Protein AF-A0ABD1RPW3-F1 (afdb_monomer_lite)

InterPro domains:
  IPR036514 SGNH hydrolase superfamily [G3DSA:3.40.50.1110] (6-110)

Radius of gyration: 16.68 Å; chains: 1; bounding box: 36×50×47 Å

Organism: NCBI:txid126358

Foldseek 3Di:
DADFDPPDCPQQAPLNCCPPNVGRDSDPDSHDDPVCVVCVVVVAHDADALPDPPDDQVSHHDLHHPLAEQDAQVVCVVVVHHRDRDRCHPVNSVVSVVVVCVVVVVPPPPDDD

Sequence (113 aa):
MIKFEETSLEFKRLPYGETFFKNATGRCSNGLLMIDFIALSAGLPLLKPYKEAGANFTPGVNFAVAGSTALPVQTLAAMNIASSVTTSSLDVQLDWMHSHFNSTCQIQKGWIK

Secondary structure (DSSP, 8-state):
-PBPPTT--STTSTTTTTTTTSS--S-SSSS--HHHHHHHHTTPPPPEETT-TT---TT-EE--BTT--SS-HHHHHHTT----S-S--HHHHHHHHHHHHHHHGGGGSS---

pLDDT: mean 85.5, std 14.89, range [43.84, 97.44]

Structure (mmCIF, N/CA/C/O backbone):
data_AF-A0ABD1RPW3-F1
#
_entry.id   AF-A0ABD1RPW3-F1
#
loop_
_atom_site.group_PDB
_atom_site.id
_atom_site.type_symbol
_atom_site.label_atom_id
_atom_site.label_alt_id
_atom_site.label_comp_id
_atom_site.label_asym_id
_atom_site.label_entity_id
_atom_site.label_seq_id
_atom_site.pdbx_PDB_ins_code
_atom_site.Cartn_x
_atom_site.Cartn_y
_atom_site.Cartn_z
_atom_site.occupancy
_atom_site.B_iso_or_equiv
_atom_site.auth_seq_id
_atom_site.auth_comp_id
_atom_site.auth_asym_id
_atom_site.auth_atom_id
_atom_site.pdbx_PDB_model_num
ATOM 1 N N . MET A 1 1 ? -3.004 4.397 4.520 1.00 53.06 1 MET A N 1
ATOM 2 C CA . MET A 1 1 ? -2.322 5.365 3.621 1.00 53.06 1 MET A CA 1
ATOM 3 C C . MET A 1 1 ? -1.456 4.551 2.653 1.00 53.06 1 MET A C 1
ATOM 5 O O . MET A 1 1 ? -1.005 3.482 3.029 1.00 53.06 1 MET A O 1
ATOM 9 N N . ILE A 1 2 ? -1.302 4.984 1.404 1.00 59.41 2 ILE A N 1
ATOM 10 C CA . ILE A 1 2 ? -0.263 4.477 0.488 1.00 59.41 2 ILE A CA 1
ATOM 11 C C . ILE A 1 2 ? 0.975 5.303 0.827 1.00 59.41 2 ILE A C 1
ATOM 13 O O . ILE A 1 2 ? 0.865 6.531 0.846 1.00 59.41 2 ILE A O 1
ATOM 17 N N . LYS A 1 3 ? 2.103 4.691 1.205 1.00 56.53 3 LYS A N 1
ATOM 18 C CA . LYS A 1 3 ? 3.288 5.498 1.545 1.00 56.53 3 LYS A CA 1
ATOM 19 C C . LYS A 1 3 ? 3.956 5.941 0.251 1.00 56.53 3 LYS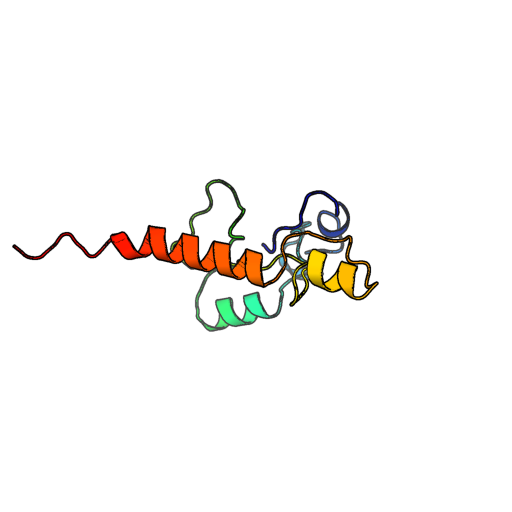 A C 1
ATOM 21 O O . LYS A 1 3 ? 4.097 5.145 -0.663 1.00 56.53 3 LYS A O 1
ATOM 26 N N . PHE A 1 4 ? 4.373 7.196 0.199 1.00 58.31 4 PHE A N 1
ATOM 27 C CA . PHE A 1 4 ? 5.239 7.721 -0.848 1.00 58.31 4 PHE A CA 1
ATOM 28 C C . PHE A 1 4 ? 6.650 7.757 -0.288 1.00 58.31 4 PHE A C 1
ATOM 30 O O . PHE A 1 4 ? 6.848 8.119 0.877 1.00 58.31 4 PHE A O 1
ATOM 37 N N . GLU A 1 5 ? 7.624 7.365 -1.098 1.00 50.41 5 GLU A N 1
ATOM 38 C CA . GLU A 1 5 ? 9.018 7.695 -0.817 1.00 50.41 5 GLU A CA 1
ATOM 39 C C . GLU A 1 5 ? 9.164 9.230 -0.851 1.00 50.41 5 GLU A C 1
ATOM 41 O O . GLU A 1 5 ? 8.371 9.907 -1.507 1.00 50.41 5 GLU A O 1
ATOM 46 N N . GLU A 1 6 ? 10.091 9.788 -0.067 1.00 49.44 6 GLU A N 1
ATOM 47 C CA . GLU A 1 6 ? 10.117 11.190 0.402 1.00 49.44 6 GLU A CA 1
ATOM 48 C C . GLU A 1 6 ? 10.018 12.316 -0.655 1.00 49.44 6 GLU A C 1
ATOM 50 O O . GLU A 1 6 ? 9.880 13.484 -0.297 1.00 49.44 6 GLU A O 1
ATOM 55 N N . THR A 1 7 ? 10.013 12.007 -1.945 1.00 44.72 7 THR A N 1
ATOM 56 C CA . THR A 1 7 ? 10.083 12.953 -3.063 1.00 44.72 7 THR A CA 1
ATOM 57 C C . THR A 1 7 ? 8.751 13.554 -3.532 1.00 44.72 7 THR A C 1
ATOM 59 O O . THR A 1 7 ? 8.776 14.419 -4.403 1.00 44.72 7 THR A O 1
ATOM 62 N N . SER A 1 8 ? 7.586 13.206 -2.969 1.00 58.41 8 SER A N 1
ATOM 63 C CA . SER A 1 8 ? 6.300 13.807 -3.398 1.00 58.41 8 SER A CA 1
ATOM 64 C C . SER A 1 8 ? 5.572 14.584 -2.293 1.00 58.41 8 SER A C 1
ATOM 66 O O . SER A 1 8 ? 4.587 14.153 -1.695 1.00 58.41 8 SER A O 1
ATOM 68 N N . LEU A 1 9 ? 6.028 15.821 -2.070 1.00 61.44 9 LEU A N 1
ATOM 69 C CA . LEU A 1 9 ? 5.313 16.851 -1.297 1.00 61.44 9 LEU A CA 1
ATOM 70 C C . LEU A 1 9 ? 3.920 17.190 -1.867 1.00 61.44 9 LEU A C 1
ATOM 72 O O . LEU A 1 9 ? 3.116 17.817 -1.180 1.00 61.44 9 LEU A O 1
ATOM 76 N N . GLU A 1 10 ? 3.619 16.807 -3.111 1.00 68.50 10 GLU A N 1
ATOM 77 C CA . GLU A 1 10 ? 2.324 17.078 -3.743 1.00 68.50 10 GLU A CA 1
ATOM 78 C C . GLU A 1 10 ? 1.156 16.411 -3.024 1.00 68.50 10 GLU A C 1
ATOM 80 O O . GLU A 1 10 ? 0.224 17.104 -2.627 1.00 68.50 10 GLU A O 1
ATOM 85 N N . PHE A 1 11 ? 1.227 15.104 -2.764 1.00 74.44 11 PHE A N 1
ATOM 86 C CA . PHE A 1 11 ? 0.109 14.371 -2.155 1.00 74.44 11 PHE A CA 1
ATOM 87 C C . PHE A 1 11 ? -0.103 14.706 -0.672 1.00 74.44 11 PHE A C 1
ATOM 89 O 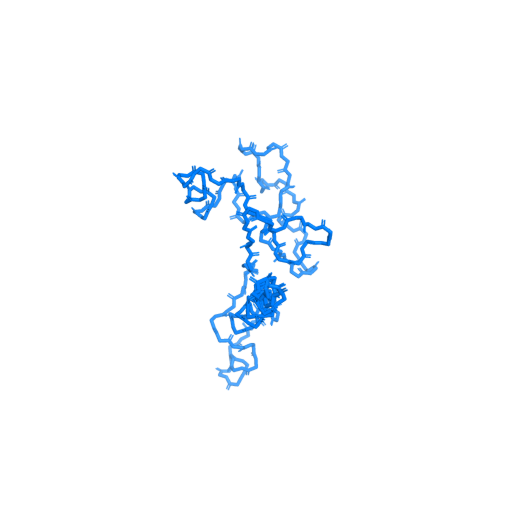O . PHE A 1 11 ? -1.129 14.371 -0.080 1.00 74.44 11 PHE A O 1
ATOM 96 N N . LYS A 1 12 ? 0.856 15.417 -0.066 1.00 82.75 12 LYS A N 1
ATOM 97 C CA . LYS A 1 12 ? 0.766 15.984 1.286 1.00 82.75 12 LYS A CA 1
ATOM 98 C C . LYS A 1 12 ? 0.094 17.362 1.318 1.00 82.75 12 LYS A C 1
ATOM 100 O O . LYS A 1 12 ? 0.111 18.016 2.358 1.00 82.75 12 LYS A O 1
ATOM 105 N N . ARG A 1 13 ? -0.504 17.814 0.213 1.00 88.81 13 ARG A N 1
ATOM 106 C CA . ARG A 1 13 ? -1.260 19.072 0.123 1.00 88.81 13 ARG A CA 1
ATOM 107 C C . ARG A 1 13 ? -2.674 18.826 -0.397 1.00 88.81 13 ARG A C 1
ATOM 109 O O . ARG A 1 13 ? -2.979 17.768 -0.935 1.00 88.81 13 ARG A O 1
ATOM 116 N N . LEU A 1 14 ? -3.560 19.803 -0.221 1.00 90.06 14 LEU A N 1
ATOM 117 C CA . LEU A 1 14 ? -4.835 19.800 -0.939 1.00 90.06 14 LEU A CA 1
ATOM 118 C C . LEU A 1 14 ? -4.552 19.869 -2.456 1.00 90.06 14 LEU A C 1
ATOM 120 O O . LEU A 1 14 ? -3.564 20.496 -2.845 1.00 90.06 14 LEU A O 1
ATOM 124 N N . PRO A 1 15 ? -5.356 19.205 -3.305 1.00 92.25 15 PRO A N 1
ATOM 125 C CA . PRO A 1 15 ? -6.692 18.659 -3.026 1.00 92.25 15 PRO A CA 1
ATOM 126 C C . PRO A 1 15 ? -6.729 17.220 -2.464 1.00 92.25 15 PRO A C 1
ATOM 128 O O . PRO A 1 15 ? -7.809 16.654 -2.308 1.00 92.25 15 PRO A O 1
ATOM 131 N N . TYR A 1 16 ? -5.592 16.599 -2.135 1.00 91.00 16 TYR A N 1
ATOM 132 C CA . TYR A 1 16 ? -5.485 15.164 -1.831 1.00 91.00 16 TYR A CA 1
ATOM 133 C C . TYR A 1 16 ? -6.060 14.730 -0.464 1.00 91.00 16 TYR A C 1
ATOM 135 O O . TYR A 1 16 ? -5.337 14.509 0.511 1.00 91.00 16 TYR A O 1
ATOM 143 N N . GLY A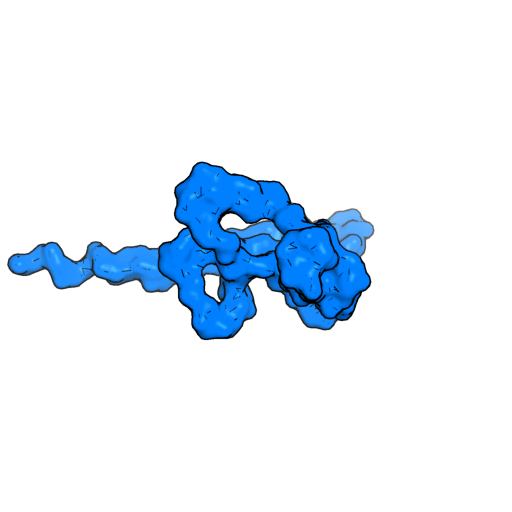 1 17 ? -7.382 14.572 -0.402 1.00 92.31 17 GLY A N 1
ATOM 144 C CA . GLY A 1 17 ? -8.165 14.210 0.787 1.00 92.31 17 GLY A CA 1
ATOM 145 C C . GLY A 1 17 ? -9.257 15.229 1.141 1.00 92.31 17 GLY A C 1
ATOM 146 O O . GLY A 1 17 ? -9.968 15.053 2.132 1.00 92.31 17 GLY A O 1
ATOM 147 N N . GLU A 1 18 ? -9.424 16.272 0.324 1.00 94.38 18 GLU A N 1
ATOM 148 C CA . GLU A 1 18 ? -10.372 17.374 0.509 1.00 94.38 18 GLU A CA 1
ATOM 149 C C . GLU A 1 18 ? -11.840 16.947 0.701 1.00 94.38 18 GLU A C 1
ATOM 151 O O . GLU A 1 18 ? -12.562 17.530 1.515 1.00 94.38 18 GLU A O 1
ATOM 156 N N . THR A 1 19 ? -12.329 15.940 -0.023 1.00 94.31 19 THR A N 1
ATOM 157 C CA . THR A 1 19 ? -13.762 15.601 -0.024 1.00 94.31 19 THR A CA 1
ATOM 158 C C . THR A 1 19 ? -14.165 14.776 1.191 1.00 94.31 19 THR A C 1
ATOM 160 O O . THR A 1 19 ? -15.181 15.091 1.810 1.00 94.31 19 THR A O 1
ATOM 163 N N . PHE A 1 20 ? -13.358 13.781 1.567 1.00 92.75 20 PHE A N 1
ATOM 164 C CA . PHE A 1 20 ? -13.679 12.821 2.630 1.00 92.75 20 PHE A CA 1
ATOM 165 C C . PHE A 1 20 ? -12.961 13.115 3.953 1.00 92.75 20 PHE A C 1
ATOM 167 O O . PHE A 1 20 ? -13.590 13.144 5.004 1.00 92.75 20 PHE A O 1
ATOM 174 N N . PHE A 1 21 ? -11.648 13.348 3.911 1.00 91.81 21 PHE A N 1
ATOM 175 C CA . PHE A 1 21 ? -10.825 13.492 5.117 1.00 91.81 21 PHE A CA 1
ATOM 176 C C . PHE A 1 21 ? -10.720 14.940 5.600 1.00 91.81 21 PHE A C 1
ATOM 178 O O . PHE A 1 21 ? -10.370 15.172 6.754 1.00 91.81 21 PHE A O 1
ATOM 185 N N . LYS A 1 22 ? -11.019 15.908 4.721 1.00 93.06 22 LYS A N 1
ATOM 186 C CA . LYS A 1 22 ? -10.912 17.356 4.978 1.00 93.06 22 LYS A CA 1
ATOM 187 C C . LYS A 1 22 ? -9.494 17.798 5.365 1.00 93.06 22 LYS A C 1
ATOM 189 O O . LYS A 1 22 ? -9.306 18.857 5.953 1.00 93.06 22 LYS A O 1
ATOM 194 N N . ASN A 1 23 ? -8.489 17.000 5.014 1.00 90.94 23 ASN A N 1
ATOM 195 C CA . ASN A 1 23 ? -7.074 17.300 5.170 1.00 90.94 23 ASN A CA 1
ATOM 196 C C . ASN A 1 23 ? -6.258 16.547 4.112 1.00 90.94 23 ASN A C 1
ATOM 198 O O . ASN A 1 23 ? -6.769 15.656 3.430 1.00 90.94 23 ASN A O 1
ATOM 202 N N . ALA A 1 24 ? -4.988 16.920 3.966 1.00 87.50 24 ALA A N 1
ATOM 203 C CA . ALA A 1 24 ? -4.087 16.190 3.094 1.00 87.50 24 ALA A CA 1
ATOM 204 C C . ALA A 1 24 ? -3.725 14.833 3.713 1.00 87.50 24 ALA A C 1
ATOM 206 O O . ALA A 1 24 ? -3.234 14.763 4.840 1.00 87.50 24 ALA A O 1
ATOM 207 N N . THR A 1 25 ? -3.939 13.754 2.964 1.00 83.75 25 THR A N 1
ATOM 208 C CA . THR A 1 25 ? -3.754 12.378 3.465 1.00 83.75 25 THR A CA 1
ATOM 209 C C . THR A 1 25 ? -2.564 11.645 2.868 1.00 83.75 25 THR A C 1
ATOM 211 O O . THR A 1 25 ? -2.231 10.547 3.319 1.00 83.75 25 THR A O 1
ATOM 214 N N . GLY A 1 26 ? -1.962 12.195 1.815 1.00 80.44 26 GLY A N 1
ATOM 215 C CA . GLY A 1 26 ? -1.020 11.467 0.978 1.00 80.44 26 GLY A CA 1
ATOM 216 C C . GLY A 1 26 ? -1.685 10.618 -0.102 1.00 80.44 26 GLY A C 1
ATOM 217 O O . GLY A 1 26 ? -0.982 10.142 -0.965 1.00 80.44 26 GLY A O 1
ATOM 218 N N . ARG A 1 27 ? -3.001 10.384 -0.131 1.00 85.62 27 ARG A N 1
ATOM 219 C CA . ARG A 1 27 ? -3.614 9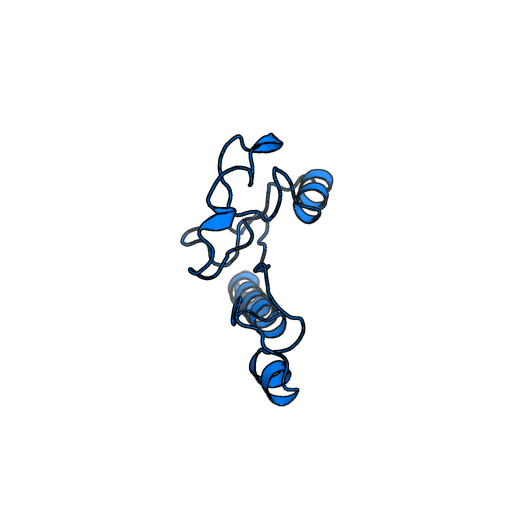.546 -1.186 1.00 85.62 27 ARG A CA 1
ATOM 220 C C . ARG A 1 27 ? -3.603 10.274 -2.539 1.00 85.62 27 ARG A C 1
ATOM 222 O O . ARG A 1 27 ? -3.940 11.447 -2.579 1.00 85.62 27 ARG A O 1
ATOM 229 N N . CYS A 1 28 ? -3.342 9.576 -3.653 1.00 88.69 28 CYS A N 1
ATOM 230 C CA . CYS A 1 28 ? -3.514 10.116 -5.020 1.00 88.69 28 CYS A CA 1
ATOM 231 C C . CYS A 1 28 ? -4.999 10.281 -5.414 1.00 88.69 28 CYS A C 1
ATOM 233 O O . CYS A 1 28 ? -5.432 9.816 -6.465 1.00 88.69 28 CYS A O 1
ATOM 235 N N . SER A 1 29 ? -5.814 10.858 -4.539 1.00 91.50 29 SER A N 1
ATOM 236 C CA . SER A 1 29 ? -7.238 11.116 -4.736 1.00 91.50 29 SER A CA 1
ATOM 237 C C . SER A 1 29 ? -7.658 12.254 -3.815 1.00 91.50 29 SER A C 1
ATOM 239 O O . SER A 1 29 ? -7.057 12.450 -2.757 1.00 91.50 29 SER A O 1
ATOM 241 N N . ASN A 1 30 ? -8.717 12.981 -4.169 1.00 93.19 30 ASN A N 1
ATOM 242 C CA . ASN A 1 30 ? -9.303 13.972 -3.271 1.00 93.19 30 ASN A CA 1
ATOM 243 C C . ASN A 1 30 ? -10.094 13.344 -2.106 1.00 93.19 30 ASN A C 1
ATOM 245 O O . ASN A 1 30 ? -10.591 14.067 -1.249 1.00 93.19 30 ASN A O 1
ATOM 249 N N . GLY A 1 31 ? -10.183 12.014 -2.034 1.00 93.06 31 GLY A N 1
ATOM 250 C CA . GLY A 1 31 ? -10.863 11.289 -0.969 1.00 93.06 31 GLY A CA 1
ATOM 251 C C . GLY A 1 31 ? -10.437 9.825 -0.910 1.00 93.06 31 GLY A C 1
ATOM 252 O O . GLY A 1 31 ? -9.252 9.508 -0.784 1.00 93.06 31 GLY A O 1
ATOM 253 N N . LEU A 1 32 ? -11.420 8.929 -0.958 1.00 93.75 32 LEU A N 1
ATOM 254 C CA . LEU A 1 32 ? -11.207 7.486 -0.890 1.00 93.75 32 LEU A CA 1
ATOM 255 C C . LEU A 1 32 ? -10.574 6.934 -2.180 1.00 93.75 32 LEU A C 1
ATOM 257 O O . LEU A 1 32 ? -10.765 7.462 -3.277 1.00 93.75 32 LEU A O 1
ATOM 261 N N . LEU A 1 33 ? -9.811 5.854 -2.032 1.00 93.12 33 LEU A N 1
ATOM 262 C CA . LEU A 1 33 ? -9.292 5.011 -3.109 1.00 93.12 33 LEU A CA 1
ATOM 263 C C . LEU A 1 33 ? -10.177 3.771 -3.276 1.00 93.12 33 LEU A C 1
ATOM 265 O O . LEU A 1 33 ? -10.881 3.384 -2.349 1.00 93.12 33 LEU A O 1
ATOM 269 N N . MET A 1 34 ? -10.068 3.079 -4.414 1.00 95.50 34 MET A N 1
ATOM 270 C CA . MET A 1 34 ? -10.806 1.829 -4.669 1.00 95.50 34 MET A CA 1
ATOM 271 C C . MET A 1 34 ? -10.671 0.808 -3.521 1.00 95.50 34 MET A C 1
ATOM 273 O O . MET A 1 34 ? -11.661 0.242 -3.067 1.00 95.50 34 MET A O 1
ATOM 277 N N . ILE A 1 35 ? -9.457 0.628 -2.989 1.00 94.12 35 ILE A N 1
ATOM 278 C CA . ILE A 1 35 ? -9.193 -0.286 -1.866 1.00 94.12 35 ILE A CA 1
ATOM 279 C C . ILE A 1 35 ? -9.911 0.116 -0.569 1.00 94.12 35 ILE A C 1
ATOM 281 O O . ILE A 1 35 ? -10.244 -0.747 0.238 1.00 94.12 35 ILE A O 1
ATOM 285 N N . ASP A 1 36 ? -10.186 1.407 -0.366 1.00 94.75 36 ASP A N 1
ATOM 286 C CA . ASP A 1 36 ? -10.927 1.858 0.810 1.00 94.75 36 ASP A CA 1
ATOM 287 C C . ASP A 1 36 ? -12.391 1.443 0.719 1.00 94.75 36 ASP A C 1
ATOM 289 O O . ASP A 1 36 ? -12.950 0.985 1.708 1.00 94.75 36 ASP A O 1
ATOM 293 N N . PHE A 1 37 ? -13.006 1.555 -0.463 1.00 95.88 37 PHE A N 1
ATOM 294 C CA . PHE A 1 37 ? -14.374 1.082 -0.669 1.00 95.88 37 PHE A CA 1
ATOM 295 C C . PHE A 1 37 ? -14.483 -0.421 -0.419 1.00 95.88 37 PHE A C 1
ATOM 297 O O . PHE A 1 37 ? -15.418 -0.856 0.248 1.00 95.88 37 PHE A O 1
ATOM 304 N N . ILE A 1 38 ? -13.498 -1.200 -0.878 1.00 96.56 38 ILE A N 1
ATOM 305 C CA . ILE A 1 38 ? -13.429 -2.642 -0.609 1.00 96.56 38 ILE A CA 1
ATOM 306 C C . ILE A 1 38 ? -13.349 -2.898 0.902 1.00 96.56 38 ILE A C 1
ATOM 308 O O . ILE A 1 38 ? -14.165 -3.653 1.428 1.00 96.56 38 ILE A O 1
ATOM 312 N N . ALA A 1 39 ? -12.436 -2.232 1.615 1.00 96.19 39 ALA A N 1
ATOM 313 C CA . ALA A 1 39 ? -12.298 -2.385 3.064 1.00 96.19 39 ALA A CA 1
ATOM 314 C C . ALA A 1 39 ? -13.597 -2.029 3.809 1.00 96.19 39 ALA A C 1
ATOM 316 O O . ALA A 1 39 ? -14.089 -2.830 4.601 1.00 96.19 39 ALA A O 1
ATOM 317 N N . LEU A 1 40 ? -14.199 -0.879 3.493 1.00 95.94 40 LEU A N 1
ATOM 318 C CA . LEU A 1 40 ? -15.451 -0.434 4.109 1.00 95.94 40 LEU A CA 1
ATOM 319 C C . LEU A 1 40 ? -16.609 -1.395 3.809 1.00 95.94 40 LEU A C 1
ATOM 321 O O . LEU A 1 40 ? -17.388 -1.703 4.707 1.00 95.94 40 LEU A O 1
ATOM 325 N N . SER A 1 41 ? -16.699 -1.917 2.581 1.00 97.25 41 SER A N 1
ATOM 326 C CA . SER A 1 41 ? -17.719 -2.908 2.205 1.00 97.25 41 SER A CA 1
ATOM 327 C C . SER A 1 41 ? -17.566 -4.235 2.952 1.00 97.25 41 SER A C 1
ATOM 329 O O . SER A 1 41 ? -18.558 -4.905 3.223 1.00 97.25 41 SER A O 1
ATOM 331 N N . ALA A 1 42 ? -16.337 -4.582 3.340 1.00 96.56 42 ALA A N 1
ATOM 332 C CA . ALA A 1 42 ? -16.023 -5.754 4.148 1.00 96.56 42 ALA A CA 1
ATOM 333 C C . ALA A 1 42 ? -16.158 -5.502 5.665 1.00 96.56 42 ALA A C 1
ATOM 335 O O . ALA A 1 42 ? -15.826 -6.380 6.459 1.00 96.56 42 ALA A O 1
ATOM 336 N N . GLY A 1 43 ? -16.605 -4.313 6.089 1.00 96.62 43 GLY A N 1
ATOM 337 C CA . GLY A 1 43 ? -16.697 -3.940 7.505 1.00 96.62 43 GLY A CA 1
ATOM 338 C C . GLY A 1 43 ? -15.342 -3.697 8.181 1.00 96.62 43 GLY A C 1
ATOM 339 O O . GLY A 1 43 ? -15.262 -3.689 9.408 1.00 96.62 43 GLY A O 1
ATOM 340 N N . LEU A 1 44 ? -14.273 -3.504 7.403 1.00 96.25 44 LEU A N 1
ATOM 341 C CA . LEU A 1 44 ? -12.930 -3.217 7.902 1.00 96.25 44 LEU A CA 1
ATOM 342 C C . LEU A 1 44 ? -12.687 -1.703 8.005 1.00 96.25 44 LEU A C 1
ATOM 344 O O . LEU A 1 44 ? -13.219 -0.924 7.206 1.00 96.25 44 LEU A O 1
ATOM 348 N N . PRO A 1 45 ? -11.841 -1.254 8.950 1.00 95.25 45 PRO A N 1
ATOM 349 C CA . PRO A 1 45 ? -11.381 0.126 8.961 1.00 95.25 45 PRO A CA 1
ATOM 350 C C . PRO A 1 45 ? -10.471 0.408 7.757 1.00 95.25 45 PRO A C 1
ATOM 352 O O . PRO A 1 45 ? -9.948 -0.494 7.101 1.00 95.25 45 PRO A O 1
ATOM 355 N N . LEU A 1 46 ? -10.219 1.691 7.492 1.00 93.38 46 LEU A N 1
ATOM 356 C CA . LEU A 1 46 ? -9.273 2.094 6.453 1.00 93.38 46 LEU A CA 1
ATOM 357 C C . LEU A 1 46 ? -7.861 1.588 6.770 1.00 93.38 46 LEU A C 1
ATOM 359 O O . LEU A 1 46 ? -7.291 1.905 7.817 1.00 93.38 46 LEU A O 1
ATOM 363 N N . LEU A 1 47 ? -7.278 0.850 5.827 1.00 93.50 47 LEU A N 1
ATOM 364 C CA . LEU A 1 47 ? -6.008 0.161 6.036 1.00 93.50 47 LEU A CA 1
ATOM 365 C C . LEU A 1 47 ? -4.821 1.133 6.154 1.00 93.50 47 LEU A C 1
ATOM 367 O O . LEU A 1 47 ? -4.649 2.090 5.377 1.00 93.50 47 LEU A O 1
ATOM 371 N N . LYS A 1 48 ? -3.958 0.857 7.132 1.00 92.38 48 LYS A N 1
ATOM 372 C CA . LYS A 1 48 ? -2.718 1.599 7.391 1.00 92.38 48 LYS A CA 1
ATOM 373 C C . LYS A 1 48 ? -1.615 1.199 6.395 1.00 92.38 48 LYS A C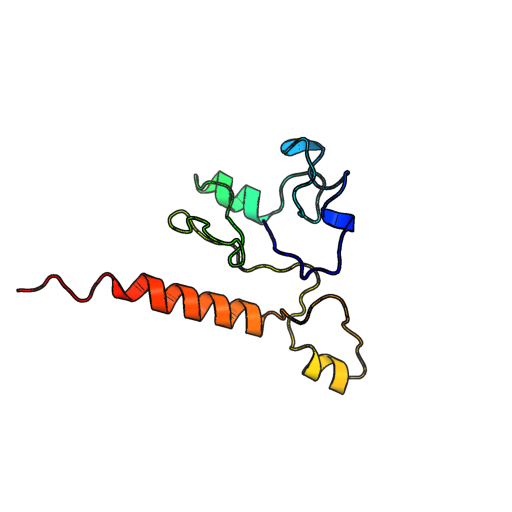 1
ATOM 375 O O . LYS A 1 48 ? -1.601 0.048 5.965 1.00 92.38 48 LYS A O 1
ATOM 380 N N . PRO A 1 49 ? -0.710 2.114 5.987 1.00 91.69 49 PRO A N 1
ATOM 381 C CA . PRO A 1 49 ? 0.461 1.743 5.191 1.00 91.69 49 PRO A CA 1
ATOM 382 C C . PRO A 1 49 ? 1.382 0.833 5.985 1.00 91.69 49 PRO A C 1
ATOM 384 O O . PRO A 1 49 ? 1.681 1.133 7.138 1.00 91.69 49 PRO A O 1
ATOM 387 N N . TYR A 1 50 ? 1.968 -0.158 5.327 1.00 92.88 50 TYR A N 1
ATOM 388 C CA . TYR A 1 50 ? 2.982 -1.021 5.929 1.00 92.88 50 TYR A CA 1
ATOM 389 C C . TYR A 1 50 ? 4.176 -0.257 6.526 1.00 92.88 50 TYR A C 1
ATOM 391 O O . TYR A 1 50 ? 4.675 -0.585 7.595 1.00 92.88 50 TYR A O 1
ATOM 399 N N . LYS A 1 51 ? 4.622 0.812 5.859 1.00 89.06 51 LYS A N 1
ATOM 400 C CA . LYS A 1 51 ? 5.756 1.637 6.303 1.00 89.06 51 LYS A CA 1
ATOM 401 C C . LYS A 1 51 ? 5.360 2.745 7.315 1.00 89.06 51 LYS A C 1
ATOM 403 O O . LYS A 1 51 ? 6.143 3.684 7.507 1.00 89.06 51 LYS A O 1
ATOM 408 N N . GLU A 1 52 ? 4.158 2.724 7.901 1.00 88.94 52 GLU A N 1
ATOM 409 C CA . GLU A 1 52 ? 3.770 3.634 8.998 1.00 88.94 52 GLU A CA 1
ATOM 410 C C . GLU A 1 52 ? 4.391 3.151 10.314 1.00 88.94 52 GLU A C 1
ATOM 412 O O . GLU A 1 52 ? 4.120 2.044 10.772 1.00 88.94 52 GLU A O 1
ATOM 417 N N . ALA A 1 53 ? 5.254 3.975 10.914 1.00 87.44 53 ALA A N 1
ATOM 418 C CA . ALA A 1 53 ? 5.935 3.614 12.152 1.00 87.44 53 ALA A CA 1
ATOM 419 C C . ALA A 1 53 ? 4.935 3.507 13.313 1.00 87.44 53 ALA A C 1
ATOM 421 O O . ALA A 1 53 ? 4.127 4.410 13.520 1.00 87.44 53 ALA A O 1
ATOM 422 N N . GLY A 1 54 ? 4.999 2.409 14.072 1.00 88.44 54 GLY A N 1
ATOM 423 C CA . GLY A 1 54 ? 4.131 2.184 15.233 1.00 88.44 54 GLY A CA 1
ATOM 424 C C . GLY A 1 54 ? 2.653 1.941 14.902 1.00 88.44 54 GLY A C 1
ATOM 425 O O . GLY A 1 54 ? 1.824 1.957 15.809 1.00 88.44 54 GLY A O 1
ATOM 426 N N . ALA A 1 55 ? 2.298 1.729 13.630 1.00 90.44 55 ALA A N 1
ATOM 427 C CA . ALA A 1 55 ? 0.921 1.440 13.256 1.00 90.44 55 ALA A CA 1
ATOM 428 C C . ALA A 1 55 ? 0.475 0.055 13.742 1.00 90.44 55 ALA A C 1
ATOM 430 O O . ALA A 1 55 ? 1.211 -0.928 13.673 1.00 90.44 55 ALA A O 1
ATOM 431 N N . ASN A 1 56 ? -0.779 -0.019 14.191 1.00 91.31 56 ASN A N 1
ATOM 432 C CA . ASN A 1 56 ? -1.438 -1.286 14.461 1.00 91.31 56 ASN A CA 1
ATOM 433 C C . ASN A 1 56 ? -1.964 -1.890 13.148 1.00 91.31 56 ASN A C 1
ATOM 435 O O . ASN A 1 56 ? -2.838 -1.306 12.505 1.00 91.31 56 ASN A O 1
ATOM 439 N N . PHE A 1 57 ? -1.453 -3.067 12.786 1.00 93.31 57 PHE A N 1
ATOM 440 C CA . PHE A 1 57 ? -1.832 -3.800 11.576 1.00 93.31 57 PHE A CA 1
ATOM 441 C C . PHE A 1 57 ? -2.825 -4.942 11.818 1.00 93.31 57 PHE A C 1
ATOM 443 O O . PHE A 1 57 ? -3.181 -5.629 10.867 1.00 93.31 57 PHE A O 1
ATOM 450 N N . THR A 1 58 ? -3.317 -5.142 13.048 1.00 91.50 58 THR A N 1
ATOM 451 C CA . THR A 1 58 ? -4.305 -6.194 13.359 1.00 91.50 58 THR A CA 1
ATOM 452 C C . THR A 1 58 ? -5.540 -6.172 12.445 1.00 91.50 58 THR A C 1
ATOM 454 O O . THR A 1 58 ? -5.946 -7.245 12.009 1.00 91.50 58 THR A O 1
ATOM 457 N N . PRO A 1 59 ? -6.136 -5.011 12.092 1.00 92.06 59 PRO A N 1
ATOM 458 C CA . PRO A 1 59 ? -7.290 -4.979 11.185 1.00 92.06 59 PRO A CA 1
ATOM 459 C C . PRO A 1 59 ? -6.934 -5.198 9.705 1.00 92.06 59 PRO A C 1
ATOM 461 O O . PRO A 1 59 ? -7.829 -5.270 8.866 1.00 92.06 59 PRO A O 1
ATOM 464 N N . GLY A 1 60 ? -5.642 -5.238 9.374 1.00 92.62 60 GLY A N 1
ATOM 465 C CA . GLY A 1 60 ? -5.113 -5.302 8.018 1.00 92.62 60 GLY A CA 1
ATOM 466 C C . GLY A 1 60 ? -4.105 -4.189 7.719 1.00 92.62 60 GLY A C 1
ATOM 467 O O . GLY A 1 60 ? -3.969 -3.199 8.445 1.00 92.62 60 GLY A O 1
ATOM 468 N N . VAL A 1 61 ? -3.396 -4.352 6.606 1.00 94.44 61 VAL A N 1
ATOM 469 C CA . VAL A 1 61 ? -2.288 -3.487 6.190 1.00 94.44 61 VAL A CA 1
ATOM 470 C C . VAL A 1 61 ? -2.277 -3.316 4.671 1.00 94.44 61 VAL A C 1
ATOM 472 O O . VAL A 1 61 ? -2.644 -4.219 3.925 1.00 94.44 61 VAL A O 1
ATOM 475 N N . ASN A 1 62 ? -1.873 -2.134 4.210 1.00 94.81 62 ASN A N 1
ATOM 476 C CA . ASN A 1 62 ? -1.728 -1.792 2.801 1.00 94.81 62 ASN A CA 1
ATOM 477 C C . ASN A 1 62 ? -0.240 -1.628 2.445 1.00 94.81 62 ASN A C 1
ATOM 479 O O . ASN A 1 62 ? 0.439 -0.757 2.991 1.00 94.81 62 ASN A O 1
ATOM 483 N N . PHE A 1 63 ? 0.258 -2.444 1.516 1.00 95.25 63 PHE A N 1
ATOM 484 C CA . PHE A 1 63 ? 1.656 -2.428 1.063 1.00 95.25 63 PHE A CA 1
ATOM 485 C C . PHE A 1 63 ? 1.910 -1.494 -0.124 1.00 95.25 63 PHE A C 1
ATOM 487 O O . PHE A 1 63 ? 3.064 -1.272 -0.483 1.00 95.25 63 PHE A O 1
ATOM 494 N N . ALA A 1 64 ? 0.854 -0.925 -0.713 1.00 92.81 64 ALA A N 1
ATOM 495 C CA . ALA A 1 64 ? 0.969 -0.118 -1.913 1.00 92.81 64 ALA A CA 1
ATOM 496 C C . ALA A 1 64 ? 1.821 1.141 -1.690 1.00 92.81 64 ALA A C 1
ATOM 498 O O . ALA A 1 64 ? 1.691 1.853 -0.684 1.00 92.81 64 ALA A O 1
ATOM 499 N N . VAL A 1 65 ? 2.634 1.441 -2.702 1.00 90.69 65 VAL A N 1
ATOM 500 C CA . VAL A 1 65 ? 3.385 2.689 -2.869 1.00 90.69 65 VAL A CA 1
ATOM 501 C C . VAL A 1 65 ? 3.005 3.276 -4.224 1.00 90.69 65 VAL A C 1
ATOM 503 O O . VAL A 1 65 ? 2.998 2.570 -5.234 1.00 90.69 65 VAL A O 1
ATOM 506 N N . ALA A 1 66 ? 2.645 4.553 -4.276 1.00 87.06 66 ALA A N 1
ATOM 507 C CA . ALA A 1 66 ? 2.245 5.162 -5.539 1.00 87.06 66 ALA A CA 1
ATOM 508 C C . ALA A 1 66 ? 3.464 5.489 -6.407 1.00 87.06 66 ALA A C 1
ATOM 510 O O . ALA A 1 66 ? 4.544 5.790 -5.906 1.00 87.06 66 ALA A O 1
ATOM 511 N N . GLY A 1 67 ? 3.274 5.387 -7.723 1.00 87.62 67 GLY A N 1
ATOM 512 C CA . GLY A 1 67 ? 4.364 5.458 -8.696 1.00 87.62 67 GLY A CA 1
ATOM 513 C C . GLY A 1 67 ? 5.174 4.168 -8.833 1.00 87.62 67 GLY A C 1
ATOM 514 O O . GLY A 1 67 ? 6.121 4.138 -9.612 1.00 87.62 67 GLY A O 1
ATOM 515 N N . SER A 1 68 ? 4.814 3.107 -8.106 1.00 90.94 68 SER A N 1
ATOM 516 C CA . SER A 1 68 ? 5.500 1.819 -8.209 1.00 90.94 68 SER A CA 1
ATOM 517 C C . SER A 1 68 ? 5.217 1.121 -9.526 1.00 90.94 68 SER A C 1
ATOM 519 O O . SER A 1 68 ? 4.126 1.217 -10.089 1.00 90.94 68 SER A O 1
ATOM 521 N N . THR A 1 69 ? 6.199 0.354 -9.973 1.00 93.56 69 THR A N 1
ATOM 522 C CA . THR A 1 69 ? 6.159 -0.402 -11.220 1.00 93.56 69 THR A CA 1
ATOM 523 C C . THR A 1 69 ? 5.985 -1.890 -10.952 1.00 93.56 69 THR A C 1
ATOM 525 O O . THR A 1 69 ? 6.379 -2.394 -9.901 1.00 93.56 69 THR A O 1
ATOM 528 N N . ALA A 1 70 ? 5.406 -2.611 -11.916 1.00 95.38 70 ALA A N 1
ATOM 529 C CA . ALA A 1 70 ? 5.289 -4.068 -11.830 1.00 95.38 70 ALA A CA 1
ATOM 530 C C . ALA A 1 70 ? 6.662 -4.763 -11.872 1.00 95.38 70 ALA A C 1
ATOM 532 O O . ALA A 1 70 ? 6.854 -5.779 -11.216 1.00 95.38 70 ALA A O 1
ATOM 533 N N . LEU A 1 71 ? 7.607 -4.201 -12.634 1.00 95.81 71 LEU A N 1
ATOM 534 C CA . LEU A 1 71 ? 8.983 -4.684 -12.737 1.00 95.81 71 LEU A CA 1
ATOM 535 C C . LEU A 1 71 ? 9.930 -3.861 -11.848 1.00 95.81 71 LEU A C 1
ATOM 537 O O . LEU A 1 71 ? 9.655 -2.675 -11.632 1.00 95.81 71 LEU A O 1
ATOM 541 N N . PRO A 1 72 ? 11.066 -4.435 -11.409 1.00 94.50 72 PRO A N 1
ATOM 542 C CA . PRO A 1 72 ? 12.116 -3.697 -10.715 1.00 94.50 72 PRO A CA 1
ATOM 543 C C . PRO A 1 72 ? 12.649 -2.525 -11.541 1.00 94.50 72 PRO A C 1
ATOM 545 O O . PRO A 1 72 ? 12.756 -2.603 -12.770 1.00 94.50 72 PRO A O 1
ATOM 548 N N . VAL A 1 73 ? 13.054 -1.447 -10.866 1.00 90.50 73 VAL A N 1
ATOM 549 C CA . VAL A 1 73 ? 13.605 -0.245 -11.522 1.00 90.50 73 VAL A CA 1
ATOM 550 C C . VAL A 1 73 ? 14.827 -0.584 -12.383 1.00 90.50 73 VAL A C 1
ATOM 552 O O . VAL A 1 73 ? 14.990 -0.034 -13.468 1.00 90.50 73 VAL A O 1
ATOM 555 N N . GLN A 1 74 ? 15.655 -1.534 -11.947 1.00 92.19 74 GLN A N 1
ATOM 556 C CA . GLN A 1 74 ? 16.839 -1.996 -12.673 1.00 92.19 74 GLN A CA 1
ATOM 557 C C . GLN A 1 74 ? 16.460 -2.705 -13.980 1.00 92.19 74 GLN A C 1
ATOM 559 O O . GLN A 1 74 ? 17.115 -2.505 -15.001 1.00 92.19 74 GLN A O 1
ATOM 564 N N . THR A 1 75 ? 15.382 -3.495 -13.969 1.00 95.50 75 THR A N 1
ATOM 565 C CA . THR A 1 75 ? 14.861 -4.161 -15.169 1.00 95.50 75 THR A CA 1
ATOM 566 C C . THR A 1 75 ? 14.348 -3.141 -16.179 1.00 95.50 75 THR A C 1
ATOM 568 O O . THR A 1 75 ? 14.653 -3.251 -17.363 1.00 95.50 75 THR A O 1
ATOM 571 N N . LEU A 1 76 ? 13.623 -2.117 -15.721 1.00 94.62 76 LEU A N 1
ATOM 572 C CA . LEU A 1 76 ? 13.157 -1.029 -16.585 1.00 94.62 76 LEU A CA 1
ATOM 573 C C . LEU A 1 76 ? 14.324 -0.223 -17.163 1.00 94.62 76 LEU A C 1
ATOM 575 O O . LEU A 1 76 ? 14.344 0.052 -18.362 1.00 94.62 76 LEU A O 1
ATOM 579 N N . ALA A 1 77 ? 15.335 0.079 -16.345 1.00 93.06 77 ALA A N 1
ATOM 580 C CA . ALA A 1 77 ? 16.536 0.779 -16.789 1.00 93.06 77 ALA A CA 1
ATOM 581 C C . ALA A 1 77 ? 17.288 -0.002 -17.880 1.00 93.06 77 ALA A C 1
ATOM 583 O O . ALA A 1 77 ? 17.701 0.590 -18.874 1.00 93.06 77 ALA A O 1
ATOM 584 N N . ALA A 1 78 ? 17.397 -1.329 -17.753 1.00 96.00 78 ALA A N 1
ATOM 585 C CA . ALA A 1 78 ? 17.989 -2.188 -18.783 1.00 96.00 78 ALA A CA 1
ATOM 586 C C . ALA A 1 78 ? 17.208 -2.170 -20.113 1.00 96.00 78 ALA A C 1
ATOM 588 O O . ALA A 1 78 ? 17.779 -2.431 -21.170 1.00 96.00 78 ALA A O 1
ATOM 589 N N . MET A 1 79 ? 15.917 -1.829 -20.076 1.00 96.12 79 MET A N 1
ATOM 590 C CA . MET A 1 79 ? 15.065 -1.629 -21.254 1.00 96.12 79 MET A CA 1
ATOM 591 C C . MET A 1 79 ? 15.064 -0.175 -21.759 1.00 96.12 79 MET A C 1
ATOM 593 O O . MET A 1 79 ? 14.273 0.161 -22.637 1.00 96.12 79 MET A O 1
ATOM 597 N N . ASN A 1 80 ? 15.928 0.694 -21.224 1.00 95.69 80 ASN A N 1
ATOM 598 C CA . ASN A 1 80 ? 15.944 2.140 -21.480 1.00 95.69 80 ASN A CA 1
ATOM 599 C C . ASN A 1 80 ? 14.641 2.862 -21.082 1.00 95.69 80 ASN A C 1
ATOM 601 O O . ASN A 1 80 ? 14.292 3.893 -21.657 1.00 95.69 80 ASN A O 1
ATOM 605 N N . ILE A 1 81 ? 13.923 2.343 -20.082 1.00 93.25 81 ILE A N 1
ATOM 606 C CA . ILE A 1 81 ? 12.725 2.966 -19.513 1.00 93.25 81 ILE A CA 1
ATOM 607 C C . ILE A 1 81 ? 13.103 3.628 -18.187 1.00 93.25 81 ILE A C 1
ATOM 609 O O . ILE A 1 81 ? 13.452 2.961 -17.213 1.00 93.25 81 ILE A O 1
ATOM 613 N N . ALA A 1 82 ? 13.013 4.956 -18.137 1.00 85.88 82 ALA A N 1
ATOM 614 C CA . ALA A 1 82 ? 13.263 5.710 -16.916 1.00 85.88 82 ALA A CA 1
ATOM 615 C C . ALA A 1 82 ? 12.072 5.596 -15.947 1.00 85.88 82 ALA A C 1
ATOM 617 O O . ALA A 1 82 ? 10.946 5.949 -16.291 1.00 85.88 82 ALA A O 1
ATOM 618 N N . SER A 1 83 ? 12.335 5.155 -14.715 1.00 79.19 83 SER A N 1
ATOM 619 C CA . SER A 1 83 ? 11.385 5.196 -13.599 1.00 79.19 83 SER A CA 1
ATOM 620 C C . SER A 1 83 ? 12.077 5.820 -12.390 1.00 79.19 83 SER A C 1
ATOM 622 O O . SER A 1 83 ? 12.917 5.188 -11.756 1.00 79.19 83 SER A O 1
ATOM 624 N N . SER A 1 84 ? 11.774 7.088 -12.106 1.00 70.75 84 SER A N 1
ATOM 625 C CA . SER A 1 84 ? 12.424 7.878 -11.047 1.00 70.75 84 SER A CA 1
ATOM 626 C C . SER A 1 84 ? 11.520 8.164 -9.845 1.00 70.75 84 SER A C 1
ATOM 628 O O . SER A 1 84 ? 11.924 8.884 -8.934 1.00 70.75 84 SER A O 1
ATOM 630 N N . VAL A 1 85 ? 10.295 7.628 -9.827 1.00 80.00 85 VAL A N 1
ATOM 631 C CA . VAL A 1 85 ? 9.296 7.992 -8.810 1.00 80.00 85 VAL A CA 1
ATOM 632 C C . VAL A 1 85 ? 9.5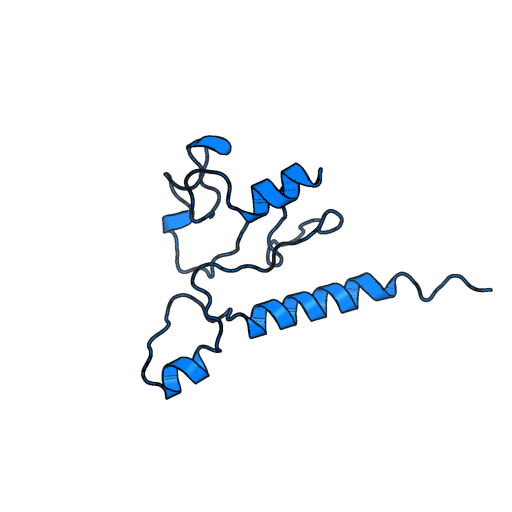54 7.286 -7.477 1.00 80.00 85 VAL A C 1
ATOM 634 O O . VAL A 1 85 ? 9.468 7.908 -6.422 1.00 80.00 85 VAL A O 1
ATOM 637 N N . THR A 1 86 ? 9.887 5.995 -7.506 1.00 85.12 86 THR A N 1
ATOM 638 C CA . THR A 1 86 ? 10.197 5.191 -6.315 1.00 85.12 86 THR A CA 1
ATOM 639 C C . THR A 1 86 ? 10.999 3.955 -6.708 1.00 85.12 86 THR A C 1
ATOM 641 O O . THR A 1 86 ? 10.892 3.472 -7.836 1.00 85.12 86 THR A O 1
ATOM 644 N N . THR A 1 87 ? 11.778 3.420 -5.769 1.00 90.19 87 THR A N 1
ATOM 645 C CA . THR A 1 87 ? 12.439 2.112 -5.901 1.00 90.19 87 THR A CA 1
ATOM 646 C C . THR A 1 87 ? 11.600 0.969 -5.324 1.00 90.19 87 THR A C 1
ATOM 648 O O . THR A 1 87 ? 12.021 -0.182 -5.349 1.00 90.19 87 THR A O 1
ATOM 651 N N . SER A 1 88 ? 10.400 1.267 -4.821 1.00 92.19 88 SER A N 1
ATOM 652 C CA . SER A 1 88 ? 9.491 0.321 -4.170 1.00 92.19 88 SER A CA 1
ATOM 653 C C . SER A 1 88 ? 8.604 -0.428 -5.178 1.00 92.19 88 SER A C 1
ATOM 655 O O . SER A 1 88 ? 7.376 -0.380 -5.089 1.00 92.19 88 SER A O 1
ATOM 657 N N . SER A 1 89 ? 9.211 -1.095 -6.159 1.00 94.44 89 SER A N 1
ATOM 658 C CA . SER A 1 89 ? 8.509 -1.902 -7.168 1.00 94.44 89 SER A CA 1
ATOM 659 C C . SER A 1 89 ? 7.661 -3.029 -6.554 1.00 94.44 89 SER A C 1
ATOM 661 O O . SER A 1 89 ? 7.715 -3.299 -5.353 1.00 94.44 89 SER A O 1
ATOM 663 N N . LEU A 1 90 ? 6.804 -3.657 -7.365 1.00 95.62 90 LEU A N 1
ATOM 664 C CA . LEU A 1 90 ? 5.843 -4.659 -6.890 1.00 95.62 90 LEU A CA 1
ATOM 665 C C . LEU A 1 90 ? 6.518 -5.838 -6.173 1.00 95.62 90 LEU A C 1
ATOM 667 O O . LEU A 1 90 ? 6.003 -6.293 -5.159 1.00 95.62 90 LEU A O 1
ATOM 671 N N . ASP A 1 91 ? 7.670 -6.296 -6.655 1.00 96.50 91 ASP A N 1
ATOM 672 C CA . ASP A 1 91 ? 8.491 -7.318 -5.997 1.00 96.50 91 ASP A CA 1
ATOM 673 C C . ASP A 1 91 ? 8.905 -6.894 -4.581 1.00 96.50 91 ASP A C 1
ATOM 675 O O . ASP A 1 91 ? 8.693 -7.638 -3.628 1.00 96.50 91 ASP A O 1
ATOM 679 N N . VAL A 1 92 ? 9.354 -5.651 -4.407 1.00 95.75 92 VAL A N 1
ATOM 680 C CA . VAL A 1 92 ? 9.708 -5.100 -3.092 1.00 95.75 92 VAL A CA 1
ATOM 681 C C . VAL A 1 92 ? 8.485 -5.038 -2.162 1.00 95.75 92 VAL A C 1
ATOM 683 O O . VAL A 1 92 ? 8.581 -5.334 -0.969 1.00 95.75 92 VAL A O 1
ATOM 686 N N . GLN A 1 93 ? 7.311 -4.678 -2.688 1.00 96.69 93 GLN A N 1
ATOM 687 C CA . GLN A 1 93 ? 6.064 -4.670 -1.909 1.00 96.69 93 GLN A CA 1
ATOM 688 C C . GLN A 1 93 ? 5.623 -6.083 -1.506 1.00 96.69 93 GLN A C 1
ATOM 690 O O . GLN A 1 93 ? 5.100 -6.273 -0.404 1.00 96.69 93 GLN A O 1
ATOM 695 N N . LEU A 1 94 ? 5.849 -7.077 -2.367 1.00 97.44 94 LEU A N 1
ATOM 696 C CA . LEU A 1 94 ? 5.603 -8.485 -2.058 1.00 97.44 94 LEU A CA 1
ATOM 697 C C . LEU A 1 94 ? 6.588 -9.005 -1.006 1.00 97.44 94 LEU A C 1
ATOM 699 O O . LEU A 1 94 ? 6.158 -9.698 -0.086 1.00 97.44 94 LEU A O 1
ATOM 703 N N . ASP A 1 95 ? 7.860 -8.615 -1.052 1.00 97.06 95 ASP A N 1
ATOM 704 C CA . ASP A 1 95 ? 8.845 -8.961 -0.017 1.00 97.06 95 ASP A CA 1
ATOM 705 C C . ASP A 1 95 ? 8.442 -8.420 1.361 1.00 97.06 95 ASP A C 1
ATOM 707 O O . ASP A 1 95 ? 8.556 -9.111 2.382 1.00 97.06 95 ASP A O 1
ATOM 711 N N . TRP A 1 96 ? 7.909 -7.197 1.412 1.00 96.69 96 TRP A N 1
ATOM 712 C CA . TRP A 1 96 ? 7.337 -6.633 2.636 1.00 96.69 96 TRP A CA 1
ATOM 713 C C . TRP A 1 96 ? 6.135 -7.427 3.134 1.00 96.69 96 TRP A C 1
ATOM 715 O O . TRP A 1 96 ? 6.041 -7.705 4.330 1.00 96.69 96 TRP A O 1
ATOM 725 N N . MET A 1 97 ? 5.236 -7.816 2.230 1.00 95.44 97 MET A N 1
ATOM 726 C CA . MET A 1 97 ? 4.083 -8.651 2.557 1.00 95.44 97 MET A CA 1
ATOM 727 C C . MET A 1 97 ? 4.520 -10.009 3.116 1.00 95.44 97 MET A C 1
ATOM 729 O O . MET A 1 97 ? 4.044 -10.419 4.175 1.00 95.44 97 MET A O 1
ATOM 733 N N . HIS A 1 98 ? 5.478 -10.675 2.471 1.00 95.44 98 HIS A N 1
ATOM 734 C CA . HIS A 1 98 ? 6.046 -11.933 2.950 1.00 95.44 98 HIS A CA 1
ATOM 735 C C . HIS A 1 98 ? 6.688 -11.783 4.331 1.00 95.44 98 HIS A C 1
ATOM 737 O O . HIS A 1 98 ? 6.433 -12.592 5.224 1.00 95.44 98 HIS A O 1
ATOM 743 N N . SER A 1 99 ? 7.469 -10.724 4.539 1.00 94.00 99 SER A N 1
ATOM 744 C CA . SER A 1 99 ? 8.090 -10.424 5.834 1.00 94.00 99 SER A CA 1
ATOM 745 C C . SER A 1 99 ? 7.046 -10.194 6.932 1.00 94.00 99 SER A C 1
ATOM 747 O O . SER A 1 99 ? 7.188 -10.707 8.043 1.00 94.00 99 SER A O 1
ATOM 749 N N . HIS A 1 100 ? 5.968 -9.472 6.618 1.00 93.06 100 HIS A N 1
ATOM 750 C CA . HIS A 1 100 ? 4.857 -9.224 7.535 1.00 93.06 100 HIS A CA 1
ATOM 751 C C . HIS A 1 100 ? 4.110 -10.509 7.913 1.00 93.06 100 HIS A C 1
ATOM 753 O O . HIS A 1 100 ? 3.818 -10.745 9.086 1.00 93.06 100 HIS A O 1
ATOM 759 N N . PHE A 1 101 ? 3.823 -11.375 6.942 1.00 91.94 101 PHE A N 1
ATOM 760 C CA . PHE A 1 101 ? 3.167 -12.652 7.221 1.00 91.94 101 PHE A CA 1
ATOM 761 C C . PHE A 1 101 ? 4.062 -13.581 8.037 1.00 91.94 101 PHE A C 1
ATOM 763 O O . PHE A 1 101 ? 3.587 -14.197 8.989 1.00 91.94 101 PHE A O 1
ATOM 770 N N . ASN A 1 102 ? 5.363 -13.625 7.750 1.00 91.94 102 ASN A N 1
ATOM 771 C CA . ASN A 1 102 ? 6.304 -14.445 8.509 1.00 91.94 102 ASN A CA 1
ATOM 772 C C . ASN A 1 102 ? 6.448 -14.002 9.968 1.00 91.94 102 ASN A C 1
ATOM 774 O O . ASN A 1 102 ? 6.637 -14.863 10.824 1.00 91.94 102 ASN A O 1
ATOM 778 N N . SER A 1 103 ? 6.341 -12.706 10.274 1.00 87.94 103 SER A N 1
ATOM 779 C CA . SER A 1 103 ? 6.378 -12.218 11.660 1.00 87.94 103 SER A CA 1
ATOM 780 C C . SER A 1 103 ? 5.053 -12.422 12.401 1.00 87.94 103 SER A C 1
ATOM 782 O O . SER A 1 103 ? 5.058 -12.681 13.603 1.00 87.94 103 SER A O 1
ATOM 784 N N . THR A 1 104 ? 3.924 -12.376 11.691 1.00 83.12 104 THR A N 1
ATOM 785 C CA . THR A 1 104 ? 2.584 -12.492 12.290 1.00 83.12 104 THR A CA 1
ATOM 786 C C . THR A 1 104 ? 2.149 -13.955 12.481 1.00 83.12 104 THR A C 1
ATOM 788 O O . THR A 1 104 ? 1.525 -14.296 13.485 1.00 83.12 104 THR A O 1
ATOM 791 N N . CYS A 1 105 ? 2.532 -14.861 11.573 1.00 67.62 105 CYS A N 1
ATOM 792 C CA . CYS A 1 105 ? 2.135 -16.278 11.599 1.00 67.62 105 CYS A CA 1
ATOM 793 C C . CYS A 1 105 ? 2.907 -17.160 12.600 1.00 67.62 105 CYS A C 1
ATOM 795 O O . CYS A 1 105 ? 2.580 -18.337 12.743 1.00 67.62 105 CYS A O 1
ATOM 797 N N . GLN A 1 106 ? 3.891 -16.640 13.340 1.00 58.16 106 GLN A N 1
ATOM 798 C CA . GLN A 1 106 ? 4.564 -17.417 14.400 1.00 58.16 106 GLN A CA 1
ATOM 799 C C . GLN A 1 106 ? 3.734 -17.531 15.693 1.00 58.16 106 GLN A C 1
ATOM 801 O O . GLN A 1 106 ? 4.136 -18.232 16.619 1.00 58.16 106 GLN A O 1
ATOM 806 N N . ILE A 1 107 ? 2.558 -16.895 15.767 1.00 56.28 107 ILE A N 1
ATOM 807 C CA . ILE A 1 107 ? 1.718 -16.874 16.978 1.00 56.28 107 ILE A CA 1
ATOM 808 C C . ILE A 1 107 ? 0.986 -18.220 17.229 1.00 56.28 107 ILE A C 1
ATOM 810 O O . ILE A 1 107 ? 0.460 -18.438 18.317 1.00 56.28 107 ILE A O 1
ATOM 814 N N . GLN A 1 108 ? 1.031 -19.197 16.311 1.00 51.94 108 GLN A N 1
ATOM 815 C CA . GLN A 1 108 ? 0.427 -20.533 16.505 1.00 51.94 108 GLN A CA 1
ATOM 816 C C . GLN A 1 108 ? 1.435 -21.699 16.523 1.00 51.94 108 GLN A C 1
ATOM 818 O O . GLN A 1 108 ? 1.255 -22.701 15.836 1.00 51.94 108 GLN A O 1
ATOM 823 N N . LYS A 1 109 ? 2.502 -21.615 17.328 1.00 49.06 109 LYS A N 1
ATOM 824 C CA . LYS A 1 109 ? 3.383 -22.776 17.607 1.00 49.06 109 LYS A CA 1
ATOM 825 C C . LYS A 1 109 ? 3.519 -23.140 19.094 1.00 49.06 109 LYS A C 1
ATOM 827 O O . LYS A 1 109 ? 4.467 -23.824 19.463 1.00 49.06 109 LYS A O 1
ATOM 832 N N . GLY A 1 110 ? 2.592 -22.698 19.951 1.00 52.06 110 GLY A N 1
ATOM 833 C CA . GLY A 1 110 ? 2.772 -22.762 21.411 1.00 52.06 110 GLY A CA 1
ATOM 834 C C . GLY A 1 110 ? 1.667 -23.393 22.264 1.00 52.06 110 GLY A C 1
ATOM 835 O O . GLY A 1 110 ? 1.766 -23.271 23.477 1.00 52.06 110 GLY A O 1
ATOM 836 N N . TRP A 1 111 ? 0.635 -24.039 21.704 1.00 46.34 111 TRP A N 1
ATOM 837 C CA . TRP A 1 111 ? -0.488 -24.554 22.515 1.00 46.34 111 TRP A CA 1
ATOM 838 C C . TRP A 1 111 ? -0.949 -25.957 22.111 1.00 46.34 111 TRP A C 1
ATOM 840 O O . TRP A 1 111 ? -2.111 -26.166 21.781 1.00 46.34 111 TRP A O 1
ATOM 850 N N . ILE A 1 112 ? -0.030 -26.925 22.154 1.00 50.09 112 ILE A N 1
ATOM 851 C CA . ILE A 1 112 ? -0.381 -28.336 22.369 1.00 50.09 112 ILE A CA 1
ATOM 852 C C . ILE A 1 112 ? 0.636 -28.921 23.360 1.00 50.09 112 ILE A C 1
ATOM 854 O O . ILE A 1 112 ? 1.729 -29.338 22.974 1.00 50.09 112 ILE A O 1
ATOM 858 N N . LYS A 1 113 ? 0.276 -28.907 24.642 1.00 43.84 113 LYS A N 1
ATOM 859 C CA . LYS A 1 113 ? 0.638 -29.921 25.635 1.00 43.84 113 LYS A CA 1
ATOM 860 C C . LYS A 1 113 ? -0.587 -30.175 26.494 1.00 43.84 113 LYS A C 1
ATOM 862 O O . LYS A 1 113 ? -1.255 -29.172 26.828 1.00 43.84 113 LYS A O 1
#